Protein AF-A0A8S0VI81-F1 (afdb_monomer_lite)

Secondary structure (DSSP, 8-state):
-HHHHHHHHHHHHHHHHHHHHHHHHHHHHHHHHHHHHHTTSS-HHHHHHHHHHHHHHHHHHHHHHHHHHHHHHHHHHHHHHHHHHHS--SS---------------

InterPro domains:
  IPR036640 ABC transporter type 1, transmembrane domain superfamily [G3DSA:1.20.1560.10] (1-96)
  IPR036640 ABC transporter type 1, transmembrane domain superfamily [SSF90123] (4-90)
  IPR039421 Type 1 protein exporter [PTHR24221] (2-91)

pLDDT: mean 82.35, std 16.25, range [39.66, 95.81]

Foldseek 3Di:
DVVVVVVVVVVVVVVVVVVVVVVVVVVVLVVVVVVCVVVVNDDPVVSVVVVVVVVVVVVVVVVVVVCVVVVVVVVVVVVVVVCVVPDDPPDPPPDPPPPPPPDDDD

Organism: NCBI:txid158383

Sequence (106 aa):
MKQEVRIGLGSRAGFGASSFALFCTNSSCFYIGAVLIQHWKASYGDVFKVFFALTMSAIGVSQTSAMVPDVKKAKDSTASIFYILDSKPDIYSNSEECTTLSSVRG

Radius of gyration: 30.42 Å; chains: 1; bounding box: 68×19×83 Å

Structure (mmCIF, N/CA/C/O backbone):
data_AF-A0A8S0VI81-F1
#
_entry.id   AF-A0A8S0VI81-F1
#
loop_
_atom_site.group_PDB
_atom_site.id
_atom_site.type_symbol
_atom_site.label_atom_id
_atom_site.label_alt_id
_atom_site.label_comp_id
_atom_site.label_a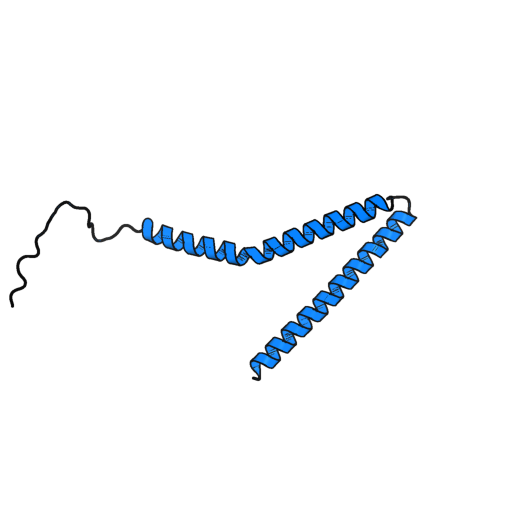sym_id
_atom_site.label_entity_id
_atom_site.label_seq_id
_atom_site.pdbx_PDB_ins_code
_atom_site.Cartn_x
_atom_site.Cartn_y
_atom_site.Cartn_z
_atom_site.occupancy
_atom_site.B_iso_or_equiv
_atom_site.auth_seq_id
_atom_site.auth_comp_id
_atom_site.auth_asym_id
_atom_site.auth_atom_id
_atom_site.pdbx_PDB_model_num
ATOM 1 N N . MET A 1 1 ? 4.305 -2.267 32.603 1.00 67.00 1 MET A N 1
ATOM 2 C CA . MET A 1 1 ? 5.711 -2.585 32.251 1.00 67.00 1 MET A CA 1
ATOM 3 C C . MET A 1 1 ? 5.882 -3.833 31.374 1.00 67.00 1 MET A C 1
ATOM 5 O O . MET A 1 1 ? 6.034 -3.665 30.173 1.00 67.00 1 MET A O 1
ATOM 9 N N . LYS A 1 2 ? 5.839 -5.087 31.873 1.00 74.00 2 LYS A N 1
ATOM 10 C CA . LYS A 1 2 ? 6.120 -6.279 31.020 1.00 74.00 2 LYS A CA 1
ATOM 11 C C . LYS A 1 2 ? 5.145 -6.466 29.838 1.00 74.00 2 LYS A C 1
ATOM 13 O O . LYS A 1 2 ? 5.567 -6.902 28.772 1.00 74.00 2 LYS A O 1
ATOM 18 N N . GLN A 1 3 ? 3.861 -6.125 29.999 1.00 74.88 3 GLN A N 1
ATOM 19 C CA . GLN A 1 3 ? 2.879 -6.195 28.903 1.00 74.88 3 GLN A CA 1
ATOM 20 C C . GLN A 1 3 ? 3.103 -5.128 27.828 1.00 74.88 3 GLN A C 1
ATOM 22 O O . GLN A 1 3 ? 3.015 -5.441 26.647 1.00 74.88 3 GLN A O 1
ATOM 27 N N . GLU A 1 4 ? 3.451 -3.904 28.215 1.00 80.62 4 GLU A N 1
ATOM 28 C CA . GLU A 1 4 ? 3.706 -2.803 27.276 1.00 80.62 4 GLU A CA 1
ATOM 29 C C . GLU A 1 4 ? 4.937 -3.084 26.414 1.00 80.62 4 GLU A C 1
ATOM 31 O O . GLU A 1 4 ? 4.906 -2.865 25.207 1.00 80.62 4 GLU A O 1
ATOM 36 N N . VAL A 1 5 ? 5.985 -3.673 27.003 1.00 86.00 5 VAL A N 1
ATOM 37 C CA . VAL A 1 5 ? 7.174 -4.117 26.257 1.00 86.00 5 VAL A CA 1
ATOM 38 C C . VAL A 1 5 ? 6.806 -5.190 25.228 1.00 86.00 5 VAL A C 1
ATOM 40 O O . VAL A 1 5 ? 7.281 -5.150 24.094 1.00 86.00 5 VAL A O 1
ATOM 43 N N . ARG A 1 6 ? 5.921 -6.129 25.583 1.00 81.75 6 ARG A N 1
ATOM 44 C CA . ARG A 1 6 ? 5.506 -7.215 24.683 1.00 81.75 6 ARG A CA 1
ATOM 45 C C . ARG A 1 6 ? 4.613 -6.720 23.540 1.00 81.75 6 ARG A C 1
ATOM 47 O O . ARG A 1 6 ? 4.794 -7.148 22.404 1.00 81.75 6 ARG A O 1
ATOM 54 N N . ILE A 1 7 ? 3.698 -5.793 23.827 1.00 87.75 7 ILE A N 1
ATOM 55 C CA . ILE A 1 7 ? 2.858 -5.130 22.817 1.00 87.75 7 ILE A CA 1
ATOM 56 C C . ILE A 1 7 ? 3.731 -4.267 21.895 1.00 87.75 7 ILE A C 1
ATOM 58 O O . ILE A 1 7 ? 3.585 -4.324 20.675 1.00 87.75 7 ILE A O 1
ATOM 62 N N . GLY A 1 8 ? 4.691 -3.530 22.460 1.00 86.69 8 GLY A N 1
ATOM 63 C CA . GLY A 1 8 ? 5.631 -2.705 21.705 1.00 86.69 8 GLY A CA 1
ATOM 64 C C . GLY A 1 8 ? 6.518 -3.520 20.761 1.00 86.69 8 GLY A C 1
ATOM 65 O O . GLY A 1 8 ? 6.695 -3.132 19.606 1.00 86.69 8 GLY A O 1
ATOM 66 N N . LEU A 1 9 ? 7.028 -4.672 21.211 1.00 88.88 9 LEU A N 1
ATOM 67 C CA . LEU A 1 9 ? 7.812 -5.579 20.369 1.00 88.88 9 LEU A CA 1
ATOM 68 C C . LEU A 1 9 ? 6.966 -6.177 19.234 1.00 88.88 9 LEU A C 1
ATOM 70 O O . LEU A 1 9 ? 7.409 -6.178 18.087 1.00 88.88 9 LEU A O 1
ATOM 74 N N . GLY A 1 10 ? 5.742 -6.627 19.536 1.00 91.06 10 GLY A N 1
ATOM 75 C CA . GLY A 1 10 ? 4.821 -7.161 18.529 1.00 91.06 10 GLY A CA 1
ATOM 76 C C . GLY A 1 10 ? 4.451 -6.127 17.462 1.00 91.06 10 GLY A C 1
ATOM 77 O O . GLY A 1 10 ? 4.504 -6.421 16.269 1.00 91.06 10 GLY A O 1
ATOM 78 N N . SER A 1 11 ? 4.165 -4.891 17.878 1.00 89.81 11 SER A N 1
ATOM 79 C CA . SER A 1 11 ? 3.819 -3.794 16.965 1.00 89.81 11 SER A CA 1
ATOM 80 C C . SER A 1 11 ? 5.003 -3.385 16.076 1.00 89.81 11 SER A C 1
ATOM 82 O O . SER A 1 11 ? 4.850 -3.202 14.868 1.00 89.81 11 SER A O 1
ATOM 84 N N . ARG A 1 12 ? 6.223 -3.342 16.634 1.00 90.06 12 ARG A N 1
ATOM 85 C CA . ARG A 1 12 ? 7.453 -3.061 15.871 1.00 90.06 12 ARG A CA 1
ATOM 86 C C . ARG A 1 12 ? 7.779 -4.147 14.849 1.00 90.06 12 ARG A C 1
ATOM 88 O O . ARG A 1 12 ? 8.148 -3.816 13.725 1.00 90.06 12 ARG A O 1
ATOM 95 N N . ALA A 1 13 ? 7.626 -5.420 15.215 1.00 93.81 13 ALA A N 1
ATOM 96 C CA . ALA A 1 13 ? 7.834 -6.532 14.289 1.00 93.81 13 ALA A CA 1
ATOM 97 C C . ALA A 1 13 ? 6.821 -6.493 13.132 1.00 93.81 13 ALA A C 1
ATOM 99 O O . ALA A 1 13 ? 7.212 -6.614 11.970 1.00 93.81 13 ALA A O 1
ATOM 100 N N . GLY A 1 14 ? 5.543 -6.238 13.436 1.00 93.81 14 GLY A N 1
ATOM 101 C CA . GLY A 1 14 ? 4.497 -6.082 12.423 1.00 93.81 14 GLY A CA 1
ATOM 102 C C . GLY A 1 14 ? 4.757 -4.907 11.478 1.00 93.81 14 GLY A C 1
ATOM 103 O O . GLY A 1 14 ? 4.654 -5.055 10.259 1.00 93.81 14 GLY A O 1
ATOM 104 N N . PHE A 1 15 ? 5.171 -3.757 12.015 1.00 92.38 15 PHE A N 1
ATOM 105 C CA . PHE A 1 15 ? 5.491 -2.579 11.207 1.00 92.38 15 PHE A CA 1
ATOM 106 C C . PHE A 1 15 ? 6.709 -2.803 10.297 1.00 92.38 15 PHE A C 1
ATOM 108 O O . PHE A 1 15 ? 6.680 -2.448 9.116 1.00 92.38 15 PHE A O 1
ATOM 115 N N . GLY A 1 16 ? 7.762 -3.442 10.820 1.00 93.88 16 GLY A N 1
ATOM 116 C CA . GLY A 1 16 ? 8.957 -3.784 10.047 1.00 93.88 16 GLY A CA 1
ATOM 117 C C . GLY A 1 16 ? 8.658 -4.754 8.902 1.00 93.88 16 GLY A C 1
ATOM 118 O O . GLY A 1 16 ? 9.034 -4.489 7.760 1.00 93.88 16 GLY A O 1
ATOM 119 N N . ALA A 1 17 ? 7.915 -5.830 9.178 1.00 95.00 17 ALA A N 1
ATOM 120 C CA . ALA A 1 17 ? 7.504 -6.797 8.159 1.00 95.00 17 ALA A CA 1
ATOM 121 C C . ALA A 1 17 ? 6.623 -6.158 7.071 1.00 95.00 17 ALA A C 1
ATOM 123 O O . ALA A 1 17 ? 6.825 -6.407 5.882 1.00 95.00 17 ALA A O 1
ATOM 124 N N . SER A 1 18 ? 5.700 -5.276 7.465 1.00 94.06 18 SER A N 1
ATOM 125 C CA . SER A 1 18 ? 4.842 -4.539 6.526 1.00 94.06 18 SER A CA 1
ATOM 126 C C . SER A 1 18 ? 5.656 -3.608 5.625 1.00 94.06 18 SER A C 1
ATOM 128 O O . SER A 1 18 ? 5.442 -3.563 4.415 1.00 94.06 18 SER A O 1
ATOM 130 N N . SER A 1 19 ? 6.637 -2.907 6.202 1.00 91.94 19 SER A N 1
ATOM 131 C CA . SER A 1 19 ? 7.533 -2.017 5.456 1.00 91.94 19 SER A CA 1
ATOM 132 C C . SER A 1 19 ? 8.374 -2.795 4.443 1.00 91.94 19 SER A C 1
ATOM 134 O O . SER A 1 19 ? 8.478 -2.390 3.289 1.00 91.94 19 SER A O 1
ATOM 136 N N . PHE A 1 20 ? 8.913 -3.953 4.836 1.00 95.44 20 PHE A N 1
ATOM 137 C CA . PHE A 1 20 ? 9.648 -4.832 3.925 1.00 95.44 20 PHE A CA 1
ATOM 138 C C . PHE A 1 20 ? 8.774 -5.302 2.753 1.00 95.44 20 PHE A C 1
ATOM 140 O O . PHE A 1 20 ? 9.171 -5.171 1.595 1.00 95.44 20 PHE A O 1
ATOM 147 N N . ALA A 1 21 ? 7.552 -5.763 3.034 1.00 94.56 21 ALA A N 1
ATOM 148 C CA . ALA A 1 21 ? 6.610 -6.188 2.001 1.00 94.56 21 ALA A CA 1
ATOM 149 C C . ALA A 1 21 ? 6.254 -5.054 1.019 1.00 94.56 21 ALA A C 1
ATOM 151 O O . ALA A 1 21 ? 6.172 -5.295 -0.188 1.00 94.56 21 ALA A O 1
ATOM 152 N N . LEU A 1 22 ? 6.100 -3.813 1.500 1.00 90.88 22 LEU A N 1
ATOM 153 C CA . LEU A 1 22 ? 5.844 -2.641 0.652 1.00 90.88 22 LEU A CA 1
ATOM 154 C C . LEU A 1 22 ? 6.996 -2.358 -0.319 1.00 90.88 22 LEU A C 1
ATOM 156 O O . LEU A 1 22 ? 6.751 -2.110 -1.505 1.00 90.88 22 LEU A O 1
ATOM 160 N N . PHE A 1 23 ? 8.243 -2.422 0.155 1.00 91.56 23 PHE A N 1
ATOM 161 C CA . PHE A 1 23 ? 9.416 -2.238 -0.703 1.00 91.56 23 PHE A CA 1
ATOM 162 C C . PHE A 1 23 ? 9.578 -3.388 -1.704 1.00 91.56 23 PHE A C 1
ATOM 164 O O . PHE A 1 23 ? 9.824 -3.135 -2.884 1.00 91.56 23 PHE A O 1
ATOM 171 N N . CYS A 1 24 ? 9.365 -4.639 -1.282 1.00 94.75 24 CYS A N 1
ATOM 172 C CA . CYS A 1 24 ? 9.379 -5.795 -2.182 1.00 94.75 24 CYS A CA 1
ATOM 173 C C . CYS A 1 24 ? 8.301 -5.702 -3.269 1.00 94.75 24 CYS A C 1
ATOM 175 O O . CYS A 1 24 ? 8.577 -5.990 -4.435 1.00 94.75 24 CYS A O 1
ATOM 177 N N . THR A 1 25 ? 7.092 -5.265 -2.909 1.00 90.94 25 THR A N 1
ATOM 178 C CA . THR A 1 25 ? 5.980 -5.093 -3.856 1.00 90.94 25 THR A CA 1
ATOM 179 C C . THR A 1 25 ? 6.286 -3.991 -4.865 1.00 90.94 25 THR A C 1
ATOM 181 O O . THR A 1 25 ? 6.122 -4.204 -6.065 1.00 90.94 25 THR A O 1
ATOM 184 N N . ASN A 1 26 ? 6.806 -2.845 -4.407 1.00 89.31 26 ASN A N 1
ATOM 185 C CA . ASN A 1 26 ? 7.249 -1.774 -5.301 1.00 89.31 26 ASN A CA 1
ATOM 186 C C . ASN A 1 26 ? 8.341 -2.257 -6.262 1.00 89.31 26 ASN A C 1
ATOM 188 O O . ASN A 1 26 ? 8.206 -2.090 -7.471 1.00 89.31 26 ASN A O 1
ATOM 192 N N . SER A 1 27 ? 9.382 -2.914 -5.745 1.00 92.56 27 SER A N 1
ATOM 193 C CA . SER A 1 27 ? 10.475 -3.454 -6.563 1.00 92.56 27 SER A CA 1
ATOM 194 C C . SER A 1 27 ? 9.968 -4.437 -7.626 1.00 92.56 27 SER A C 1
ATOM 196 O O . SER A 1 27 ? 10.289 -4.304 -8.807 1.00 92.56 27 SER A O 1
ATOM 198 N N . SER A 1 28 ? 9.089 -5.365 -7.236 1.00 90.56 28 SER A N 1
ATOM 199 C CA . SER A 1 28 ? 8.486 -6.340 -8.155 1.00 90.56 28 SER A CA 1
ATOM 200 C C . SER A 1 28 ? 7.636 -5.663 -9.233 1.00 90.56 28 SER A C 1
ATOM 202 O O . SER A 1 28 ? 7.685 -6.061 -10.394 1.00 90.56 28 SER A O 1
ATOM 204 N N . CYS A 1 29 ? 6.892 -4.612 -8.875 1.00 87.81 29 CYS A N 1
ATOM 205 C CA . CYS A 1 29 ? 6.083 -3.847 -9.819 1.00 87.81 29 CYS A CA 1
ATOM 206 C C . CYS A 1 29 ? 6.949 -3.173 -10.893 1.00 87.81 29 CYS A C 1
ATOM 208 O O . CYS A 1 29 ? 6.663 -3.308 -12.083 1.00 87.81 29 CYS A O 1
ATOM 210 N N . PHE A 1 30 ? 8.048 -2.527 -10.493 1.00 87.00 30 PHE A N 1
ATOM 211 C CA . PHE A 1 30 ? 8.982 -1.917 -11.441 1.00 87.00 30 PHE A CA 1
ATOM 212 C C . PHE A 1 30 ? 9.730 -2.954 -12.280 1.00 87.00 30 PHE A C 1
ATOM 214 O O . PHE A 1 30 ? 9.930 -2.726 -13.470 1.00 87.00 30 PHE A O 1
ATOM 221 N N . TYR A 1 31 ? 10.095 -4.101 -11.704 1.00 90.62 31 TYR A N 1
ATOM 222 C CA . TYR A 1 31 ? 10.736 -5.185 -12.446 1.00 90.62 31 TYR A CA 1
ATOM 223 C C . TYR A 1 31 ? 9.821 -5.738 -13.546 1.00 90.62 31 TYR A C 1
ATOM 225 O O . TYR A 1 31 ? 10.213 -5.798 -14.711 1.00 90.62 31 TYR A O 1
ATOM 233 N N . ILE A 1 32 ? 8.572 -6.067 -13.204 1.00 89.12 32 ILE A N 1
ATOM 234 C CA . ILE A 1 32 ? 7.581 -6.546 -14.177 1.00 89.12 32 ILE A CA 1
ATOM 235 C C . ILE A 1 32 ? 7.283 -5.456 -15.213 1.00 89.12 32 ILE A C 1
ATOM 237 O O . ILE A 1 32 ? 7.203 -5.752 -16.403 1.00 89.12 32 ILE A O 1
ATOM 241 N N . GLY A 1 33 ? 7.175 -4.196 -14.781 1.00 87.00 33 GLY A N 1
ATOM 242 C CA . GLY A 1 33 ? 7.009 -3.048 -15.670 1.00 87.00 33 GLY A CA 1
ATOM 243 C C . GLY A 1 33 ? 8.151 -2.919 -16.682 1.00 87.00 33 GLY A C 1
ATOM 244 O O . GLY A 1 33 ? 7.894 -2.777 -17.875 1.00 87.00 33 GLY A O 1
ATOM 245 N N . ALA A 1 34 ? 9.403 -3.044 -16.233 1.00 86.69 34 ALA A N 1
ATOM 246 C CA . ALA A 1 34 ? 10.585 -2.999 -17.091 1.00 86.69 34 ALA A CA 1
ATOM 247 C C . ALA A 1 34 ? 10.607 -4.148 -18.112 1.00 86.69 34 ALA A C 1
ATOM 249 O O . ALA A 1 34 ? 10.870 -3.913 -19.292 1.00 86.69 34 ALA A O 1
ATOM 250 N N . VAL A 1 35 ? 10.263 -5.368 -17.687 1.00 88.44 35 VAL A N 1
ATOM 251 C CA . VAL A 1 35 ? 10.137 -6.529 -18.584 1.00 88.44 35 VAL A CA 1
ATOM 252 C C . VAL A 1 35 ? 9.030 -6.298 -19.625 1.00 88.44 35 VAL A C 1
ATOM 254 O O . VAL A 1 35 ? 9.231 -6.564 -20.810 1.00 88.44 35 VAL A O 1
ATOM 257 N N . LEU A 1 36 ? 7.882 -5.736 -19.232 1.00 85.56 36 LEU A N 1
ATOM 258 C CA . LEU A 1 36 ? 6.780 -5.416 -20.152 1.00 85.56 36 LEU A CA 1
ATOM 259 C C . LEU A 1 36 ? 7.179 -4.407 -21.236 1.00 85.56 36 LEU A C 1
ATOM 261 O O . LEU A 1 36 ? 6.783 -4.560 -22.396 1.00 85.56 36 LEU A O 1
ATOM 265 N N . ILE A 1 37 ? 7.969 -3.403 -20.854 1.00 86.00 37 ILE A N 1
ATOM 266 C CA . ILE A 1 37 ? 8.498 -2.390 -21.770 1.00 86.00 37 ILE A CA 1
ATOM 267 C C . ILE A 1 37 ? 9.509 -3.026 -22.733 1.00 86.00 37 ILE A C 1
ATOM 269 O O . ILE A 1 37 ? 9.453 -2.777 -23.936 1.00 86.00 37 ILE A O 1
ATOM 273 N N . GLN A 1 38 ? 10.387 -3.906 -22.237 1.00 83.38 38 GLN A N 1
ATOM 274 C CA . GLN A 1 38 ? 11.390 -4.593 -23.058 1.00 83.38 38 GLN A CA 1
ATOM 275 C C . GLN A 1 38 ? 10.760 -5.501 -24.128 1.00 83.38 38 GLN A C 1
ATOM 277 O O . GLN A 1 38 ? 11.264 -5.585 -25.247 1.00 83.38 38 GLN A O 1
ATOM 282 N N . HIS A 1 39 ? 9.630 -6.139 -23.816 1.00 85.81 39 HIS A N 1
ATOM 283 C CA . HIS A 1 39 ? 8.870 -6.955 -24.765 1.00 85.81 39 HIS A CA 1
ATOM 284 C C . HIS A 1 39 ? 7.972 -6.140 -25.722 1.00 85.81 39 HIS A C 1
ATOM 286 O O . HIS A 1 39 ? 7.139 -6.734 -26.407 1.00 85.81 39 HIS A O 1
ATOM 292 N N . TRP A 1 40 ? 8.112 -4.804 -25.777 1.00 73.06 40 TRP A N 1
ATOM 293 C CA . TRP A 1 40 ? 7.317 -3.888 -26.617 1.00 73.06 40 TRP A CA 1
ATOM 294 C C . TRP A 1 40 ? 5.790 -4.011 -26.438 1.00 73.06 40 TRP A C 1
ATOM 296 O O . TRP A 1 40 ? 5.015 -3.582 -27.291 1.00 73.06 40 TRP A O 1
ATOM 306 N N . LYS A 1 41 ? 5.330 -4.584 -25.317 1.00 72.88 41 LYS A N 1
ATOM 307 C CA . LYS A 1 41 ? 3.896 -4.777 -25.033 1.00 72.88 41 LYS A CA 1
ATOM 308 C C . LYS A 1 41 ? 3.240 -3.557 -24.386 1.00 72.88 41 LYS A C 1
ATOM 310 O O . LYS A 1 41 ? 2.015 -3.487 -24.371 1.00 72.88 41 LYS A O 1
ATOM 315 N N . ALA A 1 42 ? 4.023 -2.632 -23.837 1.00 74.56 42 ALA A N 1
ATOM 316 C CA . ALA A 1 42 ? 3.534 -1.419 -23.190 1.00 74.56 42 ALA A CA 1
ATOM 317 C C . ALA A 1 42 ? 4.564 -0.289 -23.323 1.00 74.56 42 ALA A C 1
ATOM 319 O O . ALA A 1 42 ? 5.769 -0.536 -23.249 1.00 74.56 42 ALA A O 1
ATOM 320 N N . SER A 1 43 ? 4.097 0.951 -23.492 1.00 83.88 43 SER A N 1
ATOM 321 C CA . SER A 1 43 ? 4.964 2.130 -23.419 1.00 83.88 43 SER A CA 1
ATOM 322 C C . SER A 1 43 ? 5.276 2.474 -21.958 1.00 83.88 43 SER A C 1
ATOM 324 O O . SER A 1 43 ? 4.516 2.129 -21.050 1.00 83.88 43 SER A O 1
ATOM 326 N N . TYR A 1 44 ? 6.360 3.217 -21.717 1.00 79.44 44 TYR A N 1
ATOM 327 C CA . TYR A 1 44 ? 6.703 3.734 -20.386 1.00 79.44 44 TYR A CA 1
ATOM 328 C C . TYR A 1 44 ? 5.515 4.460 -19.733 1.00 79.44 44 TYR A C 1
ATOM 330 O O . TYR A 1 44 ? 5.229 4.254 -18.554 1.00 79.44 44 TYR A O 1
ATOM 338 N N . GLY A 1 45 ? 4.783 5.265 -20.512 1.00 85.88 45 GLY A N 1
ATOM 339 C CA . GLY A 1 45 ? 3.621 6.012 -20.025 1.00 85.88 45 GLY A CA 1
ATOM 340 C C . GLY A 1 45 ? 2.484 5.122 -19.515 1.00 85.88 45 GLY A C 1
ATOM 341 O O . GLY A 1 45 ? 1.879 5.438 -18.492 1.00 85.88 45 GLY A O 1
ATOM 342 N N . ASP A 1 46 ? 2.230 3.987 -20.169 1.00 86.00 46 ASP A N 1
ATOM 343 C CA . ASP A 1 46 ? 1.163 3.062 -19.771 1.00 86.00 46 ASP A CA 1
ATOM 344 C C . ASP A 1 46 ? 1.485 2.379 -18.441 1.00 86.00 46 ASP A C 1
ATOM 346 O O . ASP A 1 46 ? 0.618 2.268 -17.572 1.00 86.00 46 ASP A O 1
ATOM 350 N N . VAL A 1 47 ? 2.748 1.993 -18.237 1.00 87.38 47 VAL A N 1
ATOM 351 C CA . VAL A 1 47 ? 3.205 1.388 -16.978 1.00 87.38 47 VAL A CA 1
ATOM 352 C C . VAL A 1 47 ? 3.058 2.372 -15.817 1.00 87.38 47 VAL A C 1
ATOM 354 O O . VAL A 1 47 ? 2.485 2.021 -14.785 1.00 87.38 47 VAL A O 1
ATOM 357 N N . PHE A 1 48 ? 3.496 3.624 -15.991 1.00 87.12 48 PHE A N 1
ATOM 358 C CA . PHE A 1 48 ? 3.329 4.657 -14.963 1.00 87.12 48 PHE A CA 1
ATOM 359 C C . PHE A 1 48 ? 1.858 4.980 -14.695 1.00 87.12 48 PHE A C 1
ATOM 361 O O . PHE A 1 48 ? 1.468 5.150 -13.540 1.00 87.12 48 PHE A O 1
ATOM 368 N N . LYS A 1 49 ? 1.023 5.020 -15.737 1.00 90.19 49 LYS A N 1
ATOM 369 C CA . LYS A 1 49 ? -0.415 5.253 -15.595 1.00 90.19 49 LYS A CA 1
ATOM 370 C C . LYS A 1 49 ? -1.084 4.155 -14.766 1.00 90.19 49 LYS A C 1
ATOM 372 O O . LYS A 1 49 ? -1.847 4.472 -13.854 1.00 90.19 49 LYS A O 1
ATOM 377 N N . VAL A 1 50 ? -0.779 2.885 -15.039 1.00 90.06 50 VAL A N 1
ATOM 378 C CA . VAL A 1 50 ? -1.301 1.755 -14.254 1.00 90.06 50 VAL A CA 1
ATOM 379 C C . VAL A 1 50 ? -0.765 1.794 -12.822 1.00 90.06 50 VAL A C 1
ATOM 381 O O . VAL A 1 50 ? -1.546 1.636 -11.887 1.00 90.06 50 VAL A O 1
ATOM 384 N N . PHE A 1 51 ? 0.527 2.073 -12.632 1.00 89.06 51 PHE A N 1
ATOM 385 C CA . PHE A 1 51 ? 1.137 2.187 -11.305 1.00 89.06 51 PHE A CA 1
ATOM 386 C C . PHE A 1 51 ? 0.457 3.257 -10.440 1.00 89.06 51 PHE A C 1
ATOM 388 O O . PHE A 1 51 ? 0.065 2.985 -9.302 1.00 89.06 51 PHE A O 1
ATOM 395 N N . PHE A 1 52 ? 0.261 4.461 -10.985 1.00 90.69 52 PHE A N 1
ATOM 396 C CA . PHE A 1 52 ? -0.413 5.545 -10.273 1.00 90.69 52 PHE A CA 1
ATOM 397 C C . PHE A 1 52 ? -1.881 5.228 -9.994 1.00 90.69 52 PHE A C 1
ATOM 399 O O . PHE A 1 52 ? -2.342 5.460 -8.877 1.00 90.69 52 PHE A O 1
ATOM 406 N N . ALA A 1 53 ? -2.607 4.668 -10.966 1.00 94.62 53 ALA A N 1
ATOM 407 C CA . ALA A 1 53 ? -4.002 4.279 -10.777 1.00 94.62 53 ALA A CA 1
ATOM 408 C C . ALA A 1 53 ? -4.151 3.227 -9.665 1.00 94.62 53 ALA A C 1
ATOM 410 O O . ALA A 1 53 ? -4.991 3.379 -8.777 1.00 94.62 53 ALA A O 1
ATOM 411 N N . LEU A 1 54 ? -3.293 2.201 -9.667 1.00 91.81 54 LEU A N 1
ATOM 412 C CA . LEU A 1 54 ? -3.289 1.152 -8.651 1.00 91.81 54 LEU A CA 1
ATOM 413 C C . LEU A 1 54 ? -2.938 1.714 -7.266 1.00 91.81 54 LEU A C 1
ATOM 415 O O . LEU A 1 54 ? -3.610 1.404 -6.286 1.00 91.81 54 LEU A O 1
ATOM 419 N N . THR A 1 55 ? -1.926 2.582 -7.192 1.00 91.56 55 THR A N 1
ATOM 420 C CA . THR A 1 55 ? -1.487 3.208 -5.937 1.00 91.56 55 THR A CA 1
ATOM 421 C C . THR A 1 55 ? -2.578 4.100 -5.350 1.00 91.56 55 THR A C 1
ATOM 423 O O . THR A 1 55 ? -2.903 3.976 -4.171 1.00 91.56 55 THR A O 1
ATOM 426 N N . MET A 1 56 ? -3.206 4.950 -6.169 1.00 94.19 56 MET A N 1
ATOM 427 C CA . MET A 1 56 ? -4.318 5.797 -5.729 1.00 94.19 56 MET A CA 1
ATOM 428 C C . MET A 1 56 ? -5.515 4.965 -5.263 1.00 94.19 56 MET A C 1
ATOM 430 O O . MET A 1 56 ? -6.098 5.260 -4.220 1.00 94.19 56 MET A O 1
ATOM 434 N N . SER A 1 57 ? -5.842 3.884 -5.979 1.00 95.69 57 SER A N 1
ATOM 435 C CA . SER A 1 57 ? -6.897 2.955 -5.565 1.00 95.69 57 SER A CA 1
ATOM 436 C C . SER A 1 57 ? -6.571 2.286 -4.228 1.00 95.69 57 SER A C 1
ATOM 438 O O . SER A 1 57 ? -7.436 2.207 -3.358 1.00 95.69 57 SER A O 1
ATOM 440 N N . ALA A 1 58 ? -5.333 1.825 -4.035 1.00 92.19 58 ALA A N 1
ATOM 441 C CA . ALA A 1 58 ? -4.902 1.188 -2.794 1.00 92.19 58 ALA A CA 1
ATOM 442 C C . ALA A 1 58 ? -4.947 2.159 -1.603 1.00 92.19 58 ALA A C 1
ATOM 444 O O . ALA A 1 58 ? -5.396 1.779 -0.520 1.00 92.19 58 ALA A O 1
ATOM 445 N 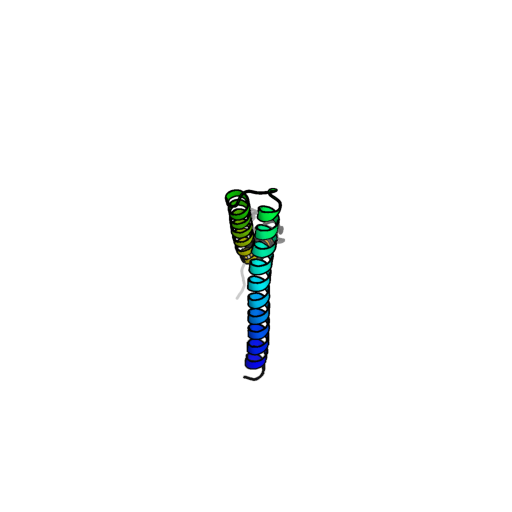N . ILE A 1 59 ? -4.541 3.419 -1.802 1.00 92.56 59 ILE A N 1
ATOM 446 C CA . ILE A 1 59 ? -4.650 4.475 -0.785 1.00 92.56 59 ILE A CA 1
ATOM 447 C C . ILE A 1 59 ? -6.119 4.722 -0.433 1.00 92.56 59 ILE A C 1
ATOM 449 O O . ILE A 1 59 ? -6.458 4.770 0.750 1.00 92.56 59 ILE A O 1
ATOM 453 N N . GLY A 1 60 ? -6.993 4.835 -1.439 1.00 94.88 60 GLY A N 1
ATOM 454 C CA . GLY A 1 60 ? -8.431 5.003 -1.233 1.00 94.88 60 GLY A CA 1
ATOM 455 C C . GLY A 1 60 ? -9.018 3.869 -0.393 1.00 94.88 60 GLY A C 1
ATOM 456 O O . GLY A 1 60 ? -9.615 4.120 0.650 1.00 94.88 60 GLY A O 1
ATOM 457 N N . VAL A 1 61 ? -8.750 2.619 -0.782 1.00 94.00 61 VAL A N 1
ATOM 458 C CA . VAL A 1 61 ? -9.197 1.428 -0.043 1.00 94.00 61 VAL A CA 1
ATOM 459 C C . VAL A 1 61 ? -8.637 1.400 1.379 1.00 94.00 61 VAL A C 1
ATOM 461 O O . VAL A 1 61 ? -9.375 1.090 2.311 1.00 94.00 61 VAL A O 1
ATOM 464 N N . SER A 1 62 ? -7.366 1.757 1.575 1.00 92.75 62 SER A N 1
ATOM 465 C CA . SER A 1 62 ? -6.740 1.774 2.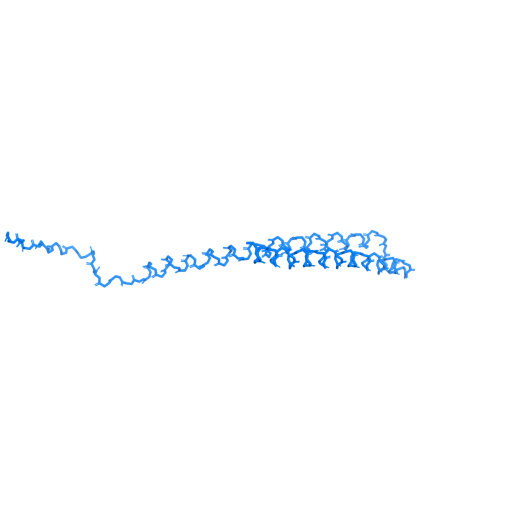905 1.00 92.75 62 SER A CA 1
ATOM 466 C C . SER A 1 62 ? -7.423 2.777 3.837 1.00 92.75 62 SER A C 1
ATOM 468 O O . SER A 1 62 ? -7.707 2.454 4.990 1.00 92.75 62 SER A O 1
ATOM 470 N N . GLN A 1 63 ? -7.750 3.969 3.330 1.00 93.19 63 GLN A N 1
ATOM 471 C CA . GLN A 1 63 ? -8.482 4.978 4.098 1.00 93.19 63 GLN A CA 1
ATOM 472 C C . GLN A 1 63 ? -9.923 4.548 4.383 1.00 93.19 63 GLN A C 1
ATOM 474 O O . GLN A 1 63 ? -10.379 4.651 5.521 1.00 93.19 63 GLN A O 1
ATOM 479 N N . THR A 1 64 ? -10.630 4.001 3.391 1.00 94.12 64 THR A N 1
ATOM 480 C CA . THR A 1 64 ? -11.987 3.475 3.597 1.00 94.12 64 THR A CA 1
ATOM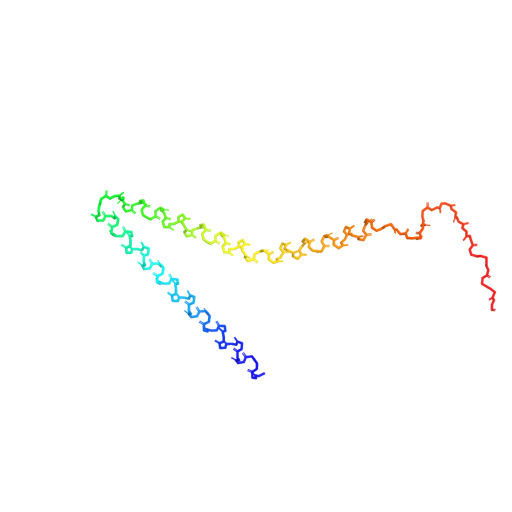 481 C C . THR A 1 64 ? -11.994 2.338 4.617 1.00 94.12 64 THR A C 1
ATOM 483 O O . THR A 1 64 ? -12.859 2.307 5.488 1.00 94.12 64 THR A O 1
ATOM 486 N N . SER A 1 65 ? -11.007 1.440 4.569 1.00 92.75 65 SER A N 1
ATOM 487 C CA . SER A 1 65 ? -10.867 0.347 5.533 1.00 92.75 65 SER A CA 1
ATOM 488 C C . SER A 1 65 ? -10.674 0.860 6.960 1.00 92.75 65 SER A C 1
ATOM 490 O O . SER A 1 65 ? -11.193 0.248 7.892 1.00 92.75 65 SER A O 1
ATOM 492 N N . ALA A 1 66 ? -9.961 1.975 7.141 1.00 92.56 66 ALA A N 1
ATOM 493 C CA . ALA A 1 66 ? -9.791 2.593 8.451 1.00 92.56 66 ALA A CA 1
ATOM 494 C C . ALA A 1 66 ? -11.109 3.159 9.014 1.00 92.56 66 ALA A C 1
ATOM 496 O O . ALA A 1 66 ? -11.279 3.171 10.227 1.00 92.56 66 ALA A O 1
ATOM 497 N N . MET A 1 67 ? -12.057 3.553 8.152 1.00 92.44 67 MET A N 1
ATOM 498 C CA . MET A 1 67 ? -13.377 4.073 8.547 1.00 92.44 67 MET A CA 1
ATOM 499 C C . MET A 1 67 ? -14.423 2.984 8.844 1.00 92.44 67 MET A C 1
ATOM 501 O O . MET A 1 67 ? -15.448 3.262 9.466 1.00 92.44 67 MET A O 1
ATOM 505 N N . VAL A 1 68 ? -14.202 1.736 8.416 1.00 93.19 68 VAL A N 1
ATOM 506 C CA . VAL A 1 68 ? -15.125 0.606 8.653 1.00 93.19 68 VAL A CA 1
ATOM 507 C C . VAL A 1 68 ? -15.559 0.449 10.122 1.00 93.19 68 VAL A C 1
ATOM 509 O O . VAL A 1 68 ? -16.763 0.301 10.352 1.00 93.19 68 VAL A O 1
ATOM 512 N N . PRO A 1 69 ? -14.662 0.459 11.133 1.00 93.81 69 PRO A N 1
ATOM 513 C CA . PRO A 1 69 ? -15.072 0.322 12.532 1.00 93.81 69 PRO A CA 1
ATOM 514 C C . PRO A 1 69 ? -15.959 1.475 13.013 1.00 93.81 69 PRO A C 1
ATOM 516 O O . PRO A 1 69 ? -16.908 1.228 13.759 1.00 93.81 69 PRO A O 1
ATOM 519 N N . ASP A 1 70 ? -15.708 2.703 12.556 1.00 94.56 70 ASP A N 1
ATOM 520 C CA . ASP A 1 70 ? -16.537 3.864 12.892 1.00 94.56 70 ASP A CA 1
ATOM 521 C C . ASP A 1 70 ? -17.936 3.733 12.291 1.00 94.56 70 ASP A C 1
ATOM 523 O O . ASP A 1 70 ? -18.933 3.921 12.988 1.00 94.56 70 ASP A O 1
ATOM 527 N N . VAL A 1 71 ? -18.023 3.310 11.025 1.00 92.88 71 VAL A N 1
ATOM 528 C CA . VAL A 1 71 ? -19.302 3.020 10.361 1.00 92.88 71 VAL A CA 1
ATOM 529 C C . VAL A 1 71 ? -20.048 1.904 11.089 1.00 92.88 71 VAL A C 1
ATOM 531 O O . VAL A 1 71 ? -21.251 2.018 11.328 1.00 92.88 71 VAL A O 1
ATOM 534 N N . LYS A 1 72 ? -19.351 0.832 11.486 1.00 94.50 72 LYS A N 1
ATOM 535 C CA . LYS A 1 72 ? -19.957 -0.256 12.261 1.00 94.50 72 LYS A CA 1
ATOM 536 C C . LYS A 1 72 ? -20.512 0.265 13.587 1.00 94.50 72 LYS A C 1
ATOM 538 O O . LYS A 1 72 ? -21.656 -0.029 13.920 1.00 94.50 72 LYS A O 1
ATOM 543 N N . LYS A 1 73 ? -19.736 1.069 14.314 1.00 94.88 73 LYS A N 1
ATOM 544 C CA . LYS A 1 73 ? -20.155 1.650 15.592 1.00 94.88 73 LYS A CA 1
ATOM 545 C C . LYS A 1 73 ? -21.346 2.596 15.429 1.00 94.88 73 LYS A C 1
ATOM 547 O O . LYS A 1 73 ? -22.262 2.550 16.241 1.00 94.88 73 LYS A O 1
ATOM 552 N N . ALA A 1 74 ? -21.366 3.415 14.378 1.00 95.19 74 ALA A N 1
ATOM 553 C CA . ALA A 1 74 ? -22.496 4.286 14.068 1.00 95.19 74 ALA A CA 1
ATOM 554 C C . ALA A 1 74 ? -23.775 3.477 13.806 1.00 95.19 74 ALA A C 1
ATOM 556 O O . ALA A 1 74 ? -24.814 3.782 14.386 1.00 95.19 74 ALA A O 1
ATOM 557 N N . LYS A 1 75 ? -23.686 2.402 13.009 1.00 94.94 75 LYS A N 1
ATOM 558 C CA . LYS A 1 75 ? -24.817 1.494 12.759 1.00 94.94 75 LYS A CA 1
ATOM 559 C C . LYS A 1 75 ? -25.330 0.840 14.041 1.00 94.94 75 LYS A C 1
ATOM 561 O O . LYS A 1 75 ? -26.539 0.829 14.256 1.00 94.94 75 LYS A O 1
ATOM 566 N N . ASP A 1 76 ? -24.428 0.334 14.882 1.00 95.81 76 ASP A N 1
ATOM 567 C CA . ASP A 1 76 ? -24.789 -0.298 16.156 1.00 95.81 76 ASP A CA 1
ATOM 568 C C . ASP A 1 76 ? -25.498 0.717 17.085 1.00 95.81 76 ASP A C 1
ATOM 570 O O . ASP A 1 76 ? -26.536 0.408 17.674 1.00 95.81 76 ASP A O 1
ATOM 574 N N . SER A 1 77 ? -25.013 1.963 17.151 1.00 95.19 77 SER A N 1
ATOM 575 C CA . SER A 1 77 ? -25.652 3.043 17.921 1.00 95.19 77 SER A CA 1
ATOM 576 C C . SER A 1 77 ? -27.033 3.432 17.383 1.00 95.19 77 SER A C 1
ATOM 578 O O . SER A 1 77 ? -27.974 3.577 18.162 1.00 95.19 77 SER A O 1
ATOM 580 N N . THR A 1 78 ? -27.189 3.591 16.064 1.00 94.25 78 THR A N 1
ATOM 581 C CA . THR A 1 78 ? -28.491 3.914 15.458 1.00 94.25 78 THR A CA 1
ATOM 582 C C . THR A 1 78 ? -29.500 2.790 15.6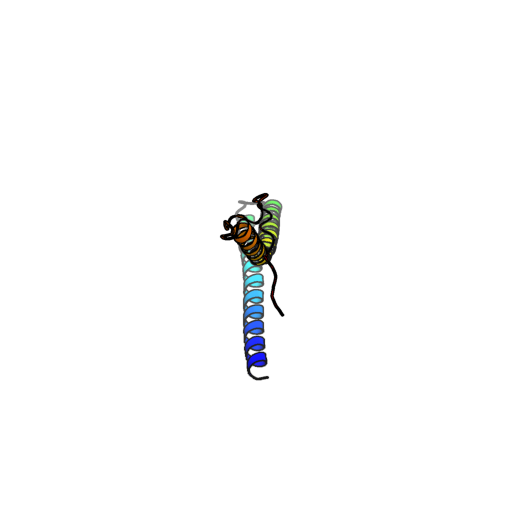75 1.00 94.25 78 THR A C 1
ATOM 584 O O . THR A 1 78 ? -30.654 3.077 15.985 1.00 94.25 78 THR A O 1
ATOM 587 N N . ALA A 1 79 ? -29.075 1.526 15.577 1.00 93.44 79 ALA A N 1
ATOM 588 C CA . ALA A 1 79 ? -29.931 0.376 15.862 1.00 93.44 79 ALA A CA 1
ATOM 589 C C . ALA A 1 79 ? -30.425 0.378 17.317 1.00 93.44 79 ALA A C 1
ATOM 591 O O . ALA A 1 79 ? -31.600 0.121 17.556 1.00 93.44 79 ALA A O 1
ATOM 592 N N . SER A 1 80 ? -29.563 0.736 18.274 1.00 92.69 80 SER A N 1
ATOM 593 C CA . SER A 1 80 ? -29.948 0.880 19.684 1.00 92.69 80 SER A CA 1
ATOM 594 C C . SER A 1 80 ? -31.022 1.959 19.890 1.00 92.69 80 SER A C 1
ATOM 596 O O . SER A 1 80 ? -32.015 1.726 20.574 1.00 92.69 80 SER A O 1
ATOM 598 N N . ILE A 1 81 ? -30.884 3.120 19.238 1.00 92.56 81 ILE A N 1
ATOM 599 C CA . ILE A 1 81 ? -31.890 4.196 19.310 1.00 92.56 81 ILE A CA 1
ATOM 600 C C . ILE A 1 81 ? -33.218 3.749 18.687 1.00 92.56 81 ILE A C 1
ATOM 602 O O . ILE A 1 81 ? -34.275 3.963 19.276 1.00 92.56 81 ILE A O 1
ATOM 606 N N . PHE A 1 82 ? -33.172 3.107 17.518 1.00 90.00 82 PHE A N 1
ATOM 607 C CA . PHE A 1 82 ? -34.375 2.603 16.852 1.00 90.00 82 PHE A CA 1
ATOM 608 C C . PHE A 1 82 ? -35.071 1.510 17.665 1.00 90.00 82 PHE A C 1
ATOM 610 O O . PHE A 1 82 ? -36.292 1.486 17.718 1.00 90.00 82 PHE A O 1
ATOM 617 N N . TYR A 1 83 ? -34.306 0.653 18.341 1.00 91.19 83 TYR A N 1
ATOM 618 C CA . TYR A 1 83 ? -34.841 -0.360 19.246 1.00 91.19 83 TYR A CA 1
ATOM 619 C C . TYR A 1 83 ? -35.605 0.260 20.426 1.00 91.19 83 TYR A C 1
ATOM 621 O O . TYR A 1 83 ? -36.665 -0.235 20.811 1.00 91.19 83 TYR A O 1
ATOM 629 N N . ILE A 1 84 ? -35.096 1.362 20.986 1.00 87.88 84 ILE A N 1
ATOM 630 C CA . ILE A 1 84 ? -35.789 2.110 22.044 1.00 87.88 84 ILE A CA 1
ATOM 631 C C . ILE A 1 84 ? -37.056 2.780 21.495 1.00 87.88 84 ILE A C 1
ATOM 633 O O . ILE A 1 84 ? -38.078 2.776 22.172 1.00 87.88 84 ILE A O 1
ATOM 637 N N . LEU A 1 85 ? -37.004 3.338 20.282 1.00 87.12 85 LEU A N 1
ATOM 638 C CA . LEU A 1 85 ? -38.145 4.017 19.659 1.00 87.12 85 LEU A CA 1
ATOM 639 C C . LEU A 1 85 ? -39.270 3.051 19.248 1.00 87.12 85 LEU A C 1
ATOM 641 O O . LEU A 1 85 ? -40.441 3.399 19.363 1.00 87.12 85 LEU A O 1
ATOM 645 N N . ASP A 1 86 ? -38.919 1.862 18.759 1.00 85.88 86 ASP A N 1
ATOM 646 C CA . ASP A 1 86 ? -39.867 0.824 18.333 1.00 85.88 86 ASP A CA 1
ATOM 647 C C . ASP A 1 86 ? -40.408 0.001 19.514 1.00 85.88 86 ASP A C 1
ATOM 649 O O . ASP A 1 86 ? -41.483 -0.596 19.428 1.00 85.88 86 ASP A O 1
ATOM 653 N N . SER A 1 87 ? -39.705 0.007 20.654 1.00 80.19 87 SER A N 1
ATOM 654 C CA . SER A 1 87 ? -40.211 -0.607 21.881 1.00 80.19 87 SER A CA 1
ATOM 655 C C . SER A 1 87 ? -41.517 0.057 22.298 1.00 80.19 87 SER A C 1
ATOM 657 O O . SER A 1 87 ? -41.555 1.224 22.684 1.00 80.19 87 SER A O 1
ATOM 659 N N . LYS A 1 88 ? -42.604 -0.717 22.261 1.00 71.94 88 LYS A N 1
ATOM 660 C CA . LYS A 1 88 ? -43.898 -0.297 22.793 1.00 71.94 88 LYS A CA 1
ATOM 661 C C . LYS A 1 88 ? -43.757 -0.122 24.312 1.00 71.94 88 LYS A C 1
ATOM 663 O O . LYS A 1 88 ? -43.465 -1.109 24.987 1.00 71.94 88 LYS A O 1
ATOM 668 N N . PRO A 1 89 ? -43.929 1.090 24.868 1.00 65.75 89 PRO A N 1
ATOM 669 C CA . PRO A 1 89 ? -43.916 1.257 26.312 1.00 65.75 89 PRO A CA 1
ATOM 670 C C . PRO A 1 89 ? -45.116 0.512 26.904 1.00 65.75 89 PRO A C 1
ATOM 672 O O . PRO A 1 89 ? -46.248 0.719 26.476 1.00 65.75 89 PRO A O 1
ATOM 675 N N . ASP A 1 90 ? -44.864 -0.340 27.898 1.00 59.81 90 ASP A N 1
ATOM 676 C CA . ASP A 1 90 ? -45.909 -1.055 28.653 1.00 59.81 90 ASP A CA 1
ATOM 677 C C . ASP A 1 90 ? -46.835 -0.080 29.412 1.00 59.81 90 ASP A C 1
ATOM 679 O O . ASP A 1 90 ? -47.979 -0.386 29.736 1.00 59.81 90 ASP A O 1
ATOM 683 N N . ILE A 1 91 ? -46.354 1.143 29.664 1.00 57.50 91 ILE A N 1
ATOM 684 C CA . ILE A 1 91 ? -47.090 2.198 30.358 1.00 57.50 91 ILE A CA 1
ATOM 685 C C . ILE A 1 91 ? -47.515 3.247 29.327 1.00 57.50 91 ILE A C 1
ATOM 687 O O . ILE A 1 91 ? -46.723 4.087 28.893 1.00 57.50 91 ILE A O 1
ATOM 691 N N . TYR A 1 92 ? -48.782 3.199 28.922 1.00 52.12 92 TYR A N 1
ATOM 692 C CA . TYR A 1 92 ? -49.411 4.224 28.093 1.00 52.12 92 TYR A CA 1
ATOM 693 C C . TYR A 1 92 ? -49.461 5.560 28.858 1.00 52.12 92 TYR A C 1
ATOM 695 O O . TYR A 1 92 ? -50.313 5.759 29.713 1.00 52.12 92 TYR A O 1
ATOM 703 N N . SER A 1 93 ? -48.554 6.491 28.544 1.00 54.22 93 SER A N 1
ATOM 704 C CA . SER A 1 93 ? -48.538 7.863 29.101 1.00 54.22 93 SER A CA 1
ATOM 705 C C . SER A 1 93 ? -49.362 8.869 28.267 1.00 54.22 93 SER A C 1
ATOM 707 O O . SER A 1 93 ? -49.453 10.041 28.609 1.00 54.22 93 SER A O 1
ATOM 709 N N . ASN A 1 94 ? -49.965 8.428 27.153 1.00 51.50 94 ASN A N 1
ATOM 710 C CA . ASN A 1 94 ? -50.780 9.271 26.262 1.00 51.50 94 ASN A CA 1
ATOM 711 C C . ASN A 1 94 ? -52.280 8.923 26.290 1.00 51.50 94 ASN A C 1
ATOM 713 O O . ASN A 1 94 ? -53.006 9.202 25.340 1.00 51.50 94 ASN A O 1
ATOM 717 N N . SER A 1 95 ? -52.764 8.287 27.353 1.00 43.81 95 SER A N 1
ATOM 718 C CA . SER A 1 95 ? -54.191 8.354 27.653 1.00 43.81 95 SER A CA 1
ATOM 719 C C . SER A 1 95 ? -54.454 9.671 28.368 1.00 43.81 95 SER A C 1
ATOM 721 O O . SER A 1 95 ? -53.864 9.946 29.409 1.00 43.81 95 SER A O 1
ATOM 723 N N . GLU A 1 96 ? -55.409 10.438 27.866 1.00 50.00 96 GLU A N 1
ATOM 724 C CA . GLU A 1 96 ? -56.027 11.591 28.534 1.00 50.00 96 GLU A CA 1
ATOM 725 C C . GLU A 1 96 ? -56.792 11.191 29.820 1.00 50.00 96 GLU A C 1
ATOM 727 O O . GLU A 1 96 ? -57.584 11.956 30.361 1.00 50.00 96 GLU A O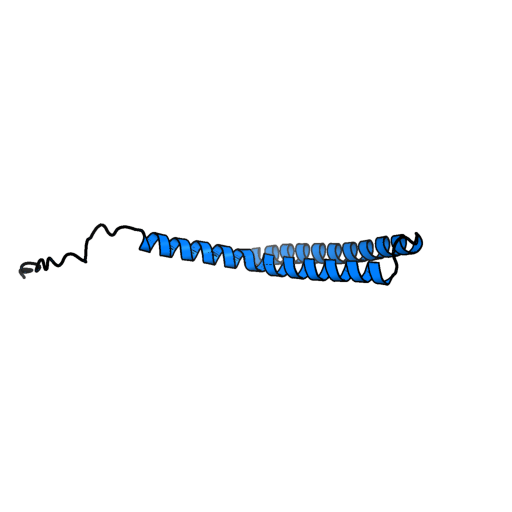 1
ATOM 732 N N . GLU A 1 97 ? -56.539 9.995 30.356 1.00 51.47 97 GLU A N 1
ATOM 733 C CA . GLU A 1 97 ? -56.923 9.589 31.699 1.00 51.47 97 GLU A CA 1
ATOM 734 C C . GLU A 1 97 ? -55.903 10.134 32.695 1.00 51.47 97 GLU A C 1
ATOM 736 O O . GLU A 1 97 ? -54.986 9.461 33.169 1.00 51.47 97 GLU A O 1
ATOM 741 N N . CYS A 1 98 ? -56.115 11.403 33.038 1.00 39.66 98 CYS A N 1
ATOM 742 C CA . CYS A 1 98 ? -55.734 11.956 34.325 1.00 39.66 98 CYS A CA 1
ATOM 743 C C . CYS A 1 98 ? -56.346 11.085 35.435 1.00 39.66 98 CYS A C 1
ATOM 745 O O . CYS A 1 98 ? -57.427 11.371 35.947 1.00 39.66 98 CYS A O 1
ATOM 747 N N . THR A 1 99 ? -55.670 10.001 35.814 1.00 46.66 99 THR A N 1
ATOM 748 C CA . THR A 1 99 ? -55.971 9.328 37.075 1.00 46.66 99 THR A CA 1
ATOM 749 C C . THR A 1 99 ? -55.152 10.033 38.141 1.00 46.66 99 THR A C 1
ATOM 751 O O . THR A 1 99 ? -53.988 9.718 38.385 1.00 46.66 99 THR A O 1
ATOM 754 N N . THR A 1 100 ? -55.753 11.063 38.735 1.00 43.03 100 THR A N 1
ATOM 755 C CA . THR A 1 100 ? -55.237 11.723 39.933 1.00 43.03 100 THR A CA 1
ATOM 756 C C . THR A 1 100 ? -54.936 10.658 40.983 1.00 43.03 100 THR A C 1
ATOM 758 O O . THR A 1 100 ? -55.853 9.984 41.454 1.00 43.03 100 THR A O 1
ATOM 761 N N . LEU A 1 101 ? -53.662 10.503 41.351 1.00 44.34 101 LEU A N 1
ATOM 762 C CA . LEU A 1 101 ? -53.252 9.711 42.507 1.00 44.34 101 LEU A CA 1
ATOM 763 C C . LEU A 1 101 ? -54.032 10.209 43.728 1.00 44.34 101 LEU A C 1
ATOM 765 O O . LEU A 1 101 ? -53.805 11.316 44.220 1.00 44.34 101 LEU A O 1
ATOM 769 N N . SER A 1 102 ? -54.983 9.402 44.199 1.00 46.94 102 SER A N 1
ATOM 770 C CA . SER A 1 102 ? -55.739 9.698 45.405 1.00 46.94 102 SER A CA 1
ATOM 771 C C . SER A 1 102 ? -54.803 9.588 46.605 1.00 46.94 102 SER A C 1
ATOM 773 O O . SER A 1 102 ? -54.487 8.489 47.050 1.00 46.94 102 SER A O 1
ATOM 775 N N . SER A 1 103 ? -54.385 10.750 47.104 1.00 46.19 103 SER A N 1
ATOM 776 C CA . SER A 1 103 ? -53.979 11.008 48.485 1.00 46.19 103 SER A CA 1
ATOM 777 C C . SER A 1 103 ? -53.016 9.984 49.101 1.00 46.19 103 SER A C 1
ATOM 779 O O . SER A 1 103 ? -53.434 9.030 49.757 1.00 46.19 103 SER A O 1
ATOM 781 N N . VAL A 1 104 ? -51.714 10.276 49.034 1.00 49.88 104 VAL A N 1
ATOM 782 C CA . VAL A 1 104 ? -50.760 9.757 50.025 1.00 49.88 104 VAL A CA 1
ATOM 783 C C . VAL A 1 104 ? -51.161 10.322 51.388 1.00 49.88 104 VAL A C 1
ATOM 785 O O . VAL A 1 104 ? -51.090 11.526 51.630 1.00 49.88 104 VAL A O 1
ATOM 788 N N . ARG A 1 105 ? -51.669 9.437 52.247 1.00 42.91 105 ARG A N 1
ATOM 789 C CA . ARG A 1 105 ? -51.952 9.711 53.655 1.00 42.91 105 ARG A CA 1
ATOM 790 C C . ARG A 1 105 ? -50.624 9.631 54.418 1.00 42.91 105 ARG A C 1
ATOM 792 O O . ARG A 1 105 ? -49.813 8.765 54.100 1.00 42.91 105 ARG A O 1
ATOM 799 N N . GLY A 1 106 ? -50.436 10.596 55.322 1.00 39.84 106 GLY A N 1
ATOM 800 C CA . GLY A 1 106 ? -49.200 10.888 56.060 1.00 39.84 106 GLY A CA 1
ATOM 801 C C . GLY A 1 106 ? -48.581 9.735 56.832 1.00 39.84 106 GLY A C 1
ATOM 802 O O . GLY A 1 106 ? -49.297 8.749 57.113 1.00 39.84 106 GLY A O 1
#